Protein AF-E9SCM4-F1 (afdb_monomer_lite)

Organism: NCBI:txid246199

pLDDT: mean 85.18, std 16.12, range [33.97, 97.62]

Structure (mmCIF, N/CA/C/O backbone):
data_AF-E9SCM4-F1
#
_entry.id   AF-E9SCM4-F1
#
loop_
_atom_site.group_PDB
_atom_site.id
_atom_site.type_symbol
_atom_site.label_atom_id
_atom_site.label_alt_id
_atom_site.label_comp_id
_atom_site.label_asym_id
_atom_site.label_entity_id
_atom_site.label_seq_id
_atom_site.pdbx_PDB_ins_code
_atom_site.Cartn_x
_atom_site.Cartn_y
_atom_site.Cartn_z
_atom_site.occupancy
_atom_site.B_iso_or_equiv
_atom_site.auth_seq_id
_atom_site.auth_comp_id
_atom_site.auth_asym_id
_atom_site.auth_atom_id
_atom_site.pdbx_PDB_model_num
ATOM 1 N N . MET A 1 1 ? 20.503 29.551 -24.742 1.00 51.75 1 MET A N 1
ATOM 2 C CA . MET A 1 1 ? 21.262 28.285 -24.655 1.00 51.75 1 MET A CA 1
ATOM 3 C C . MET A 1 1 ? 20.256 27.184 -24.379 1.00 51.75 1 MET A C 1
ATOM 5 O O . MET A 1 1 ? 19.431 27.417 -23.504 1.00 51.75 1 MET A O 1
ATOM 9 N N . PRO A 1 2 ? 20.238 26.068 -25.125 1.00 58.72 2 PRO A N 1
ATOM 10 C CA . PRO A 1 2 ? 19.383 24.944 -24.764 1.00 58.72 2 PRO A CA 1
ATOM 11 C C . PRO A 1 2 ? 19.833 24.402 -23.403 1.00 58.72 2 PRO A C 1
ATOM 13 O O . PRO A 1 2 ? 21.031 24.303 -23.132 1.00 58.72 2 PRO A O 1
ATOM 16 N N . GLU A 1 3 ? 18.868 24.149 -22.528 1.00 62.78 3 GLU A N 1
ATOM 17 C CA . GLU A 1 3 ? 19.095 23.650 -21.176 1.00 62.78 3 GLU A CA 1
ATOM 18 C C . GLU A 1 3 ? 19.742 22.262 -21.263 1.00 62.78 3 GLU A C 1
ATOM 20 O O . GLU A 1 3 ? 19.260 21.389 -21.984 1.00 62.78 3 GLU A O 1
ATOM 25 N N . ALA A 1 4 ? 20.892 22.078 -20.611 1.00 70.44 4 ALA A N 1
ATOM 26 C CA . ALA A 1 4 ? 21.602 20.806 -20.652 1.00 70.44 4 ALA A CA 1
ATOM 27 C C . ALA A 1 4 ? 20.714 19.710 -20.048 1.00 70.44 4 ALA A C 1
ATOM 29 O O . ALA A 1 4 ? 20.231 19.863 -18.925 1.00 70.44 4 ALA A O 1
ATOM 30 N N . GLU A 1 5 ? 20.523 18.605 -20.777 1.00 74.75 5 GLU A N 1
ATOM 31 C CA . GLU A 1 5 ? 19.755 17.457 -20.292 1.00 74.75 5 GLU A CA 1
ATOM 32 C C . GLU A 1 5 ? 20.240 17.046 -18.899 1.00 74.75 5 GLU A C 1
ATOM 34 O O . GLU A 1 5 ? 21.422 16.752 -18.669 1.00 74.75 5 GLU A O 1
ATOM 39 N N . LYS A 1 6 ? 19.310 17.053 -17.942 1.00 78.31 6 LYS A N 1
ATOM 40 C CA . LYS A 1 6 ? 19.593 16.717 -16.553 1.00 78.31 6 LYS A CA 1
ATOM 41 C C . LYS A 1 6 ? 20.027 15.256 -16.487 1.00 78.31 6 LYS A C 1
ATOM 43 O O . LYS A 1 6 ? 19.208 14.351 -16.608 1.00 78.31 6 LYS A O 1
ATOM 48 N N . ARG A 1 7 ? 21.323 15.020 -16.270 1.00 73.81 7 ARG A N 1
ATOM 49 C CA . ARG A 1 7 ? 21.870 13.669 -16.103 1.00 73.81 7 ARG A CA 1
ATOM 50 C C . ARG A 1 7 ? 21.309 13.044 -14.832 1.00 73.81 7 ARG A C 1
ATOM 52 O O . ARG A 1 7 ? 21.763 13.337 -13.727 1.00 73.81 7 ARG A O 1
ATOM 59 N N . ILE A 1 8 ? 20.323 12.178 -14.999 1.00 72.06 8 ILE A N 1
ATOM 60 C CA . ILE A 1 8 ? 19.825 11.304 -13.944 1.00 72.06 8 ILE A CA 1
ATOM 61 C C . ILE A 1 8 ? 20.568 9.968 -14.035 1.00 72.06 8 ILE A C 1
ATOM 63 O O . ILE A 1 8 ? 20.852 9.476 -15.126 1.00 72.06 8 ILE A O 1
ATOM 67 N N . GLY A 1 9 ? 20.952 9.394 -12.891 1.00 71.44 9 GLY A N 1
ATOM 68 C CA . GLY A 1 9 ? 21.577 8.065 -12.858 1.00 71.44 9 GLY A CA 1
ATOM 69 C C . GLY A 1 9 ? 20.640 6.985 -13.416 1.00 71.44 9 GLY A C 1
ATOM 70 O O . GLY A 1 9 ? 19.465 7.252 -13.659 1.00 71.44 9 GLY A O 1
ATOM 71 N N . ARG A 1 10 ? 21.124 5.747 -13.589 1.00 78.31 10 ARG A N 1
ATOM 72 C CA . ARG A 1 10 ? 20.276 4.622 -14.024 1.00 78.31 10 ARG A CA 1
ATOM 73 C C . ARG A 1 10 ? 19.082 4.474 -13.071 1.00 78.31 10 ARG A C 1
ATOM 75 O O . ARG A 1 10 ? 19.272 4.173 -11.897 1.00 78.31 10 ARG A O 1
ATOM 82 N N . GLN A 1 11 ? 17.874 4.708 -13.582 1.00 77.38 11 GLN A N 1
ATOM 83 C CA . GLN A 1 11 ? 16.645 4.696 -12.777 1.00 77.38 11 GLN A CA 1
ATOM 84 C C . GLN A 1 11 ? 16.097 3.281 -12.552 1.00 77.38 11 GLN A C 1
ATOM 86 O O . GLN A 1 11 ? 15.396 3.039 -11.576 1.00 77.38 11 GLN A O 1
ATOM 91 N N . PHE A 1 12 ? 16.455 2.336 -13.423 1.00 76.25 12 PHE A N 1
ATOM 92 C CA . PHE A 1 12 ? 16.023 0.943 -13.344 1.00 76.25 12 PHE A CA 1
ATOM 93 C C . PHE A 1 12 ? 17.028 0.068 -12.588 1.00 76.25 12 PHE A C 1
ATOM 95 O O . PHE A 1 12 ? 18.234 0.341 -12.646 1.00 76.25 12 PHE A O 1
ATOM 102 N N . PRO A 1 13 ? 16.572 -1.024 -11.944 1.00 78.00 13 PRO A N 1
ATOM 103 C CA . PRO A 1 13 ? 17.461 -2.015 -11.356 1.00 78.00 13 PRO A CA 1
ATOM 104 C C . PRO A 1 13 ? 18.567 -2.443 -12.326 1.00 78.00 13 PRO A C 1
ATOM 106 O O . PRO A 1 13 ? 18.349 -2.652 -13.524 1.00 78.00 13 PRO A O 1
ATOM 109 N N . THR A 1 14 ? 19.790 -2.553 -11.809 1.00 82.94 14 THR A N 1
ATOM 110 C CA . THR A 1 14 ? 20.941 -2.964 -12.624 1.00 82.94 14 THR A CA 1
ATOM 111 C C . THR A 1 14 ? 20.836 -4.425 -13.051 1.00 82.94 14 THR A C 1
ATOM 113 O O . THR A 1 14 ? 21.282 -4.778 -14.139 1.00 82.94 14 THR A O 1
ATOM 116 N N . GLN A 1 15 ? 20.226 -5.246 -12.197 1.00 84.75 15 GLN A N 1
ATOM 117 C CA . GLN A 1 15 ? 19.934 -6.654 -12.426 1.00 84.75 15 GLN A CA 1
ATOM 118 C C . GLN A 1 15 ? 18.499 -6.926 -11.975 1.00 84.75 15 GLN A C 1
ATOM 120 O O . GLN A 1 15 ? 18.067 -6.408 -10.942 1.00 84.75 15 GLN A O 1
ATOM 125 N N . SER A 1 16 ? 17.786 -7.742 -12.740 1.00 87.38 16 SER A N 1
ATOM 126 C CA . SER A 1 16 ? 16.446 -8.218 -12.420 1.00 87.38 16 SER A CA 1
ATOM 127 C C . SER A 1 16 ? 16.316 -9.672 -12.863 1.00 87.38 16 SER A C 1
ATOM 129 O O . SER A 1 16 ? 16.874 -10.079 -13.881 1.00 87.38 16 SER A O 1
ATOM 131 N N . VAL A 1 17 ? 15.601 -10.463 -12.068 1.00 90.88 17 VAL A N 1
ATOM 132 C CA . VAL A 1 17 ? 15.202 -11.828 -12.415 1.00 90.88 17 VAL A CA 1
ATOM 133 C C . VAL A 1 17 ? 13.700 -11.885 -12.207 1.00 90.88 17 VAL A C 1
ATOM 135 O O . VAL A 1 17 ? 13.228 -11.932 -11.074 1.00 90.88 17 VAL A O 1
ATOM 138 N N . VAL A 1 18 ? 12.964 -11.801 -13.309 1.00 93.38 18 VAL A N 1
ATOM 139 C CA . VAL A 1 18 ? 11.503 -11.743 -13.325 1.00 93.38 18 VAL A CA 1
ATOM 140 C C . VAL A 1 18 ? 11.030 -12.829 -14.279 1.00 93.38 18 VAL A C 1
ATOM 142 O O . VAL A 1 18 ? 11.455 -12.869 -15.433 1.00 93.38 18 VAL A O 1
ATOM 145 N N . LEU A 1 19 ? 10.209 -13.754 -13.778 1.00 93.31 19 LEU A N 1
ATOM 146 C CA . LEU A 1 19 ? 9.530 -14.735 -14.627 1.00 93.31 19 LEU A CA 1
ATOM 147 C C . LEU A 1 19 ? 8.684 -14.023 -15.698 1.00 93.31 19 LEU A C 1
ATOM 149 O O . LEU A 1 19 ? 8.086 -12.997 -15.374 1.00 93.31 19 LEU A O 1
ATOM 153 N N . PRO A 1 20 ? 8.610 -14.542 -16.935 1.00 93.75 20 PRO A N 1
ATOM 154 C CA . PRO A 1 20 ? 7.759 -13.967 -17.973 1.00 93.75 20 PRO A CA 1
ATOM 155 C C . PRO A 1 20 ? 6.289 -13.932 -17.543 1.00 93.75 20 PRO A C 1
ATOM 157 O O . PRO A 1 20 ? 5.799 -14.886 -16.944 1.00 93.75 20 PRO A O 1
ATOM 160 N N . TYR A 1 21 ? 5.587 -12.856 -17.888 1.00 96.12 21 TYR A N 1
ATOM 161 C CA . TYR A 1 21 ? 4.148 -12.706 -17.679 1.00 96.12 21 TYR A CA 1
ATOM 162 C C . TYR A 1 21 ? 3.546 -11.829 -18.781 1.00 96.12 21 TYR A C 1
ATOM 164 O O . TYR A 1 21 ? 4.246 -11.034 -19.410 1.00 96.12 21 TYR A O 1
ATOM 172 N N . THR A 1 22 ? 2.245 -11.975 -19.015 1.00 93.44 22 THR A N 1
ATOM 173 C CA . THR A 1 22 ? 1.474 -11.176 -19.986 1.00 93.44 22 THR A CA 1
ATOM 174 C C . THR A 1 22 ? 0.385 -10.340 -19.320 1.00 93.44 22 THR A C 1
ATOM 176 O O . THR A 1 22 ? -0.099 -9.384 -19.922 1.00 93.44 22 THR A O 1
ATOM 179 N N . GLN A 1 23 ? 0.020 -10.670 -18.078 1.00 96.19 23 GLN A N 1
ATOM 180 C CA . GLN A 1 23 ? -1.045 -10.025 -17.318 1.00 96.19 23 GLN A CA 1
ATOM 181 C C . GLN A 1 23 ? -0.503 -9.485 -15.993 1.00 96.19 23 GLN A C 1
ATOM 183 O O . GLN A 1 23 ? 0.410 -10.051 -15.391 1.00 96.19 23 GLN A O 1
ATOM 188 N N . THR A 1 24 ? -1.055 -8.364 -15.532 1.00 97.62 24 THR A N 1
ATOM 189 C CA . THR A 1 24 ? -0.657 -7.746 -14.265 1.00 97.62 24 THR A CA 1
ATOM 190 C C . THR A 1 24 ? -1.753 -6.851 -13.712 1.00 97.62 24 THR A C 1
ATOM 192 O O . THR A 1 24 ? -2.424 -6.126 -14.446 1.00 97.62 24 THR A O 1
ATOM 195 N N . LYS A 1 25 ? -1.885 -6.856 -12.387 1.00 97.44 25 LYS A N 1
ATOM 196 C CA . LYS A 1 25 ? -2.743 -5.935 -11.628 1.00 97.44 25 LYS A CA 1
ATOM 197 C C . LYS A 1 25 ? -2.014 -4.628 -11.273 1.00 97.44 25 LYS A C 1
ATOM 199 O O . LYS A 1 25 ? -2.588 -3.730 -10.662 1.00 97.44 25 LYS A O 1
ATOM 204 N N . GLY A 1 26 ? -0.742 -4.494 -11.667 1.00 96.62 26 GLY A N 1
ATOM 205 C CA . GLY A 1 26 ? 0.099 -3.341 -11.340 1.00 96.62 26 GLY A CA 1
ATOM 206 C C . GLY A 1 26 ? -0.422 -2.022 -11.911 1.00 96.62 26 GLY A C 1
ATOM 207 O O . GLY A 1 26 ? -0.351 -1.000 -11.234 1.00 96.62 26 GLY A O 1
ATOM 208 N N . GLY A 1 27 ? -1.000 -2.044 -13.118 1.00 96.56 27 GLY A N 1
ATOM 209 C CA . GLY A 1 27 ? -1.586 -0.855 -13.747 1.00 96.56 27 GLY A CA 1
ATOM 210 C C . GLY A 1 27 ? -2.711 -0.237 -12.916 1.00 96.56 27 GLY A C 1
ATOM 211 O O . GLY A 1 27 ? -2.722 0.970 -12.685 1.00 96.56 27 GLY A O 1
ATOM 212 N N . GLU A 1 28 ? -3.612 -1.066 -12.396 1.00 96.69 28 GLU A N 1
ATOM 213 C CA . GLU A 1 28 ? -4.690 -0.619 -11.514 1.00 96.69 28 GLU A CA 1
ATOM 214 C C . GLU A 1 28 ? -4.152 -0.084 -10.181 1.00 96.69 28 GLU A C 1
ATOM 216 O O . GLU A 1 28 ? -4.557 0.989 -9.737 1.00 96.69 28 GLU A O 1
ATOM 221 N N . ALA A 1 29 ? -3.193 -0.781 -9.564 1.00 96.06 29 ALA A N 1
ATOM 222 C CA . ALA A 1 29 ? -2.567 -0.316 -8.326 1.00 96.06 29 ALA A CA 1
ATOM 223 C C . ALA A 1 29 ? -1.899 1.059 -8.480 1.00 96.06 29 ALA A C 1
ATOM 225 O O . ALA A 1 29 ? -1.969 1.884 -7.568 1.00 96.06 29 ALA A O 1
ATOM 226 N N . ILE A 1 30 ? -1.283 1.324 -9.638 1.00 95.81 30 ILE A N 1
ATOM 227 C CA . ILE A 1 30 ? -0.722 2.637 -9.971 1.00 95.81 30 ILE A CA 1
ATOM 228 C C . ILE A 1 30 ? -1.831 3.678 -10.070 1.00 95.81 30 ILE A C 1
ATOM 230 O O . ILE A 1 30 ? -1.717 4.720 -9.434 1.00 95.81 30 ILE A O 1
ATOM 234 N N . LEU A 1 31 ? -2.903 3.396 -10.818 1.00 95.12 31 LEU A N 1
ATOM 235 C CA . LEU A 1 31 ? -4.023 4.325 -10.979 1.00 95.12 31 LEU A CA 1
ATOM 236 C C . LEU A 1 31 ? -4.646 4.701 -9.633 1.00 95.12 31 LEU A C 1
ATOM 238 O O . LEU A 1 31 ? -4.869 5.883 -9.392 1.00 95.12 31 LEU A O 1
ATOM 242 N N . LEU A 1 32 ? -4.870 3.724 -8.751 1.00 93.81 32 LEU A N 1
ATOM 243 C CA . LEU A 1 32 ? -5.398 3.958 -7.405 1.00 93.81 32 LEU A CA 1
ATOM 244 C C . LEU A 1 32 ? -4.446 4.817 -6.567 1.00 93.81 32 LEU A C 1
ATOM 246 O O . LEU A 1 32 ? -4.866 5.804 -5.972 1.00 93.81 32 LEU A O 1
ATOM 250 N N . TYR A 1 33 ? -3.154 4.488 -6.542 1.00 92.88 33 TYR A N 1
ATOM 251 C CA . TYR A 1 33 ? -2.173 5.263 -5.781 1.00 92.88 33 TYR A CA 1
ATOM 252 C C . TYR A 1 33 ? -2.043 6.708 -6.298 1.00 92.88 33 TYR A C 1
ATOM 254 O O . TYR A 1 33 ? -1.932 7.656 -5.513 1.00 92.88 33 TYR A O 1
ATOM 262 N N . ASP A 1 34 ? -2.107 6.882 -7.617 1.00 92.38 34 ASP A N 1
ATOM 263 C CA . ASP A 1 34 ? -1.991 8.162 -8.311 1.00 92.38 34 ASP A CA 1
ATOM 264 C C . ASP A 1 34 ? -3.256 9.043 -8.214 1.00 92.38 34 ASP A C 1
ATOM 266 O O . ASP A 1 34 ? -3.208 10.189 -8.679 1.00 92.38 34 ASP A O 1
ATOM 270 N N . GLN A 1 35 ? -4.363 8.551 -7.631 1.00 91.19 35 GLN A N 1
ATOM 271 C CA . GLN A 1 35 ? -5.519 9.381 -7.237 1.00 91.19 35 GLN A CA 1
ATOM 272 C C . GLN A 1 35 ? -5.177 10.319 -6.077 1.00 91.19 35 GLN A C 1
ATOM 274 O O . GLN A 1 35 ? -5.781 11.380 -5.936 1.00 91.19 35 GLN A O 1
ATOM 279 N N . SER A 1 36 ? -4.190 9.945 -5.262 1.00 90.31 36 SER A N 1
ATOM 280 C CA . SER A 1 36 ? -3.645 10.828 -4.239 1.00 90.31 36 SER A CA 1
ATOM 281 C C . SER A 1 36 ? -2.833 11.971 -4.862 1.00 90.31 36 SER A C 1
ATOM 283 O O . SER A 1 36 ? -2.553 12.010 -6.059 1.00 90.31 36 SER A O 1
ATOM 285 N N . SER A 1 37 ? -2.353 12.896 -4.034 1.00 87.38 37 SER A N 1
ATOM 286 C CA . SER A 1 37 ? -1.439 13.962 -4.472 1.00 87.38 37 SER A CA 1
ATOM 287 C C . SER A 1 37 ? -0.054 13.460 -4.928 1.00 87.38 37 SER A C 1
ATOM 289 O O . SER A 1 37 ? 0.800 14.256 -5.328 1.00 87.38 37 SER A O 1
ATOM 291 N N . ARG A 1 38 ? 0.206 12.149 -4.844 1.00 88.50 38 ARG A N 1
ATOM 292 C CA . ARG A 1 38 ? 1.488 11.511 -5.170 1.00 88.50 38 ARG A CA 1
ATOM 293 C C . ARG A 1 38 ? 1.445 10.908 -6.570 1.00 88.50 38 ARG A C 1
ATOM 295 O O . ARG A 1 38 ? 0.387 10.555 -7.075 1.00 88.50 38 ARG A O 1
ATOM 302 N N . LYS A 1 39 ? 2.624 10.770 -7.178 1.00 90.31 39 LYS A N 1
ATOM 303 C CA . LYS A 1 39 ? 2.803 10.103 -8.469 1.00 90.31 39 LYS A CA 1
ATOM 304 C C . LYS A 1 39 ? 3.902 9.063 -8.389 1.00 90.31 39 LYS A C 1
ATOM 306 O O . LYS A 1 39 ? 4.975 9.327 -7.839 1.00 90.31 39 LYS A O 1
ATOM 311 N N . THR A 1 40 ? 3.622 7.892 -8.941 1.00 89.88 40 THR A N 1
ATOM 312 C CA . THR A 1 40 ? 4.618 6.834 -9.106 1.00 89.88 40 THR A CA 1
ATOM 313 C C . THR A 1 40 ? 5.673 7.222 -10.145 1.00 89.88 40 THR A C 1
ATOM 315 O O . THR A 1 40 ? 5.375 7.759 -11.209 1.00 89.88 40 THR A O 1
ATOM 318 N N . MET A 1 41 ? 6.937 6.937 -9.842 1.00 91.38 41 MET A N 1
ATOM 319 C CA . MET A 1 41 ? 8.046 7.060 -10.792 1.00 91.38 41 MET A CA 1
ATOM 320 C C . MET A 1 41 ? 8.017 5.887 -11.779 1.00 91.38 41 MET A C 1
ATOM 322 O O . MET A 1 41 ? 7.639 4.785 -11.396 1.00 91.38 41 MET A O 1
ATOM 326 N N . GLU A 1 42 ? 8.512 6.066 -13.005 1.00 90.88 42 GLU A N 1
ATOM 327 C CA . GLU A 1 42 ? 8.511 5.016 -14.047 1.00 90.88 42 GLU A CA 1
ATOM 328 C C . GLU A 1 42 ? 9.101 3.677 -13.575 1.00 90.88 42 GLU A C 1
ATOM 330 O O . GLU A 1 42 ? 8.546 2.603 -13.817 1.00 90.88 42 GLU A O 1
ATOM 335 N N . TRP A 1 43 ? 10.208 3.723 -12.829 1.00 89.94 43 TRP A N 1
ATOM 336 C CA . TRP A 1 43 ? 10.811 2.510 -12.283 1.00 89.94 43 TRP A CA 1
ATOM 337 C C . TRP A 1 43 ? 9.932 1.874 -11.191 1.00 89.94 43 TRP A C 1
ATOM 339 O O . TRP A 1 43 ? 9.905 0.655 -11.084 1.00 89.94 43 TRP A O 1
ATOM 349 N N . GLN A 1 44 ? 9.181 2.656 -10.402 1.00 93.50 44 GLN A N 1
ATOM 350 C CA . GLN A 1 44 ? 8.217 2.121 -9.428 1.00 93.50 44 GLN A CA 1
ATOM 351 C C . GLN A 1 44 ? 7.042 1.457 -10.139 1.00 93.50 44 GLN A C 1
ATOM 353 O O . GLN A 1 44 ? 6.587 0.411 -9.687 1.00 93.50 44 GLN A O 1
ATOM 358 N N . GLN A 1 45 ? 6.587 2.038 -11.252 1.00 94.94 45 GLN A N 1
ATOM 359 C CA . GLN A 1 45 ? 5.530 1.462 -12.077 1.00 94.94 45 GLN A CA 1
ATOM 360 C C . GLN A 1 45 ? 5.964 0.108 -12.638 1.00 94.94 45 GLN A C 1
ATOM 362 O O . GLN A 1 45 ? 5.261 -0.878 -12.453 1.00 94.94 45 GLN A O 1
ATOM 367 N N . SER A 1 46 ? 7.169 0.031 -13.210 1.00 93.50 46 SER A N 1
ATOM 368 C CA . SER A 1 46 ? 7.724 -1.235 -13.716 1.00 93.50 46 SER A CA 1
ATOM 369 C C . SER A 1 46 ? 7.815 -2.298 -12.615 1.00 93.50 46 SER A C 1
ATOM 371 O O . SER A 1 46 ? 7.396 -3.434 -12.802 1.00 93.50 46 SER A O 1
ATOM 373 N N . MET A 1 47 ? 8.271 -1.912 -11.418 1.00 94.00 47 MET A N 1
ATOM 374 C CA . MET A 1 47 ? 8.327 -2.824 -10.272 1.00 94.00 47 MET A CA 1
ATOM 375 C C . MET A 1 47 ? 6.938 -3.276 -9.801 1.00 94.00 47 MET A C 1
ATOM 377 O O . MET A 1 47 ? 6.788 -4.418 -9.380 1.00 94.00 47 MET A O 1
ATOM 381 N N . LEU A 1 48 ? 5.927 -2.402 -9.835 1.00 95.94 48 LEU A N 1
ATOM 382 C CA . LEU A 1 48 ? 4.549 -2.765 -9.491 1.00 95.94 48 LEU A CA 1
ATOM 383 C C . LEU A 1 48 ? 3.953 -3.736 -10.511 1.00 95.94 48 LEU A C 1
ATOM 385 O O . LEU A 1 48 ? 3.271 -4.671 -10.105 1.00 95.94 48 LEU A O 1
ATOM 389 N N . TYR A 1 49 ? 4.249 -3.555 -11.800 1.00 96.75 49 TYR A N 1
ATOM 390 C CA . TYR A 1 49 ? 3.867 -4.504 -12.846 1.00 96.75 49 TYR A CA 1
ATOM 391 C C . TYR A 1 49 ? 4.447 -5.894 -12.569 1.00 96.75 49 TYR A C 1
ATOM 393 O O . TYR A 1 49 ? 3.691 -6.865 -12.557 1.00 96.75 49 TYR A O 1
ATOM 401 N N . ASP A 1 50 ? 5.742 -5.967 -12.249 1.00 95.56 50 ASP A N 1
ATOM 402 C CA . ASP A 1 50 ? 6.418 -7.227 -11.934 1.00 95.56 50 ASP A CA 1
ATOM 403 C C . ASP A 1 50 ? 5.866 -7.877 -10.654 1.00 95.56 50 ASP A C 1
ATOM 405 O O . ASP A 1 50 ? 5.572 -9.065 -10.636 1.00 95.56 50 ASP A O 1
ATOM 409 N N . ILE A 1 51 ? 5.691 -7.107 -9.574 1.00 96.00 51 ILE A N 1
ATOM 410 C CA . ILE A 1 51 ? 5.206 -7.619 -8.278 1.00 96.00 51 ILE A CA 1
ATOM 411 C C . ILE A 1 51 ? 3.767 -8.133 -8.367 1.00 96.00 51 ILE A C 1
ATOM 413 O O . ILE A 1 51 ? 3.385 -9.029 -7.617 1.00 96.00 51 ILE A O 1
ATOM 417 N N . MET A 1 52 ? 2.958 -7.530 -9.236 1.00 97.19 52 MET A N 1
ATOM 418 C CA . MET A 1 52 ? 1.526 -7.799 -9.345 1.00 97.19 52 MET A CA 1
ATOM 419 C C . MET A 1 52 ? 1.169 -8.582 -10.610 1.00 97.19 52 MET A C 1
ATOM 421 O O . MET A 1 52 ? 0.009 -8.579 -11.024 1.00 97.19 52 MET A O 1
ATOM 425 N N . ALA A 1 53 ? 2.156 -9.242 -11.216 1.00 97.62 53 ALA A N 1
ATOM 426 C CA . ALA A 1 53 ? 1.962 -10.134 -12.344 1.00 97.62 53 ALA A CA 1
ATOM 427 C C . ALA A 1 53 ? 1.115 -11.352 -11.956 1.00 97.62 53 ALA A C 1
ATOM 429 O O . ALA A 1 53 ? 1.331 -11.972 -10.906 1.00 97.62 53 ALA A O 1
ATOM 430 N N . THR A 1 54 ? 0.179 -11.713 -12.830 1.00 97.38 54 THR A N 1
ATOM 431 C CA . THR A 1 54 ? -0.664 -12.903 -12.681 1.00 97.38 54 THR A CA 1
ATOM 432 C C . THR A 1 54 ? -0.593 -13.795 -13.913 1.00 97.38 54 THR A C 1
ATOM 434 O O . THR A 1 54 ? -0.306 -13.318 -15.012 1.00 97.38 54 THR A O 1
ATOM 437 N N . ASP A 1 55 ? -0.824 -15.088 -13.719 1.00 95.75 55 ASP A N 1
ATOM 438 C CA . ASP A 1 55 ? -0.974 -16.051 -14.807 1.00 95.75 55 ASP A CA 1
ATOM 439 C C . ASP A 1 55 ? -2.417 -16.085 -15.341 1.00 95.75 55 ASP A C 1
ATOM 441 O O . ASP A 1 55 ? -3.271 -15.288 -14.937 1.00 95.75 55 ASP A O 1
ATOM 445 N N . ASP A 1 56 ? -2.676 -16.998 -16.277 1.00 94.88 56 ASP A N 1
ATOM 446 C CA . ASP A 1 56 ? -3.979 -17.153 -16.930 1.00 94.88 56 ASP A CA 1
ATOM 447 C C . ASP A 1 56 ? -5.072 -17.676 -15.982 1.00 94.88 56 ASP A C 1
ATOM 449 O O . ASP A 1 56 ? -6.255 -17.447 -16.234 1.00 94.88 56 ASP A O 1
ATOM 453 N N . ASP A 1 57 ? -4.684 -18.294 -14.861 1.00 93.81 57 ASP A N 1
ATOM 454 C CA . ASP A 1 57 ? -5.583 -18.731 -13.788 1.00 93.81 57 ASP A CA 1
ATOM 455 C C . ASP A 1 57 ? -5.821 -17.617 -12.743 1.00 93.81 57 ASP A C 1
ATOM 457 O O . ASP A 1 57 ? -6.558 -17.799 -11.770 1.00 93.81 57 ASP A O 1
ATOM 461 N N . GLY A 1 58 ? -5.207 -16.442 -12.928 1.00 92.25 58 GLY A N 1
ATOM 462 C CA . GLY A 1 58 ? -5.303 -15.302 -12.017 1.00 92.25 58 GLY A CA 1
ATOM 463 C C . GLY A 1 58 ? -4.463 -15.443 -10.744 1.00 92.25 58 GLY A C 1
ATOM 464 O O . GLY A 1 58 ? -4.630 -14.645 -9.812 1.00 92.25 58 GLY A O 1
ATOM 465 N N . LEU A 1 59 ? -3.562 -16.427 -10.684 1.00 94.50 59 LEU A N 1
ATOM 466 C CA . LEU A 1 59 ? -2.637 -16.635 -9.574 1.00 94.50 59 LEU A CA 1
ATOM 467 C C . LEU A 1 59 ? -1.407 -15.741 -9.726 1.00 94.50 59 LEU A C 1
ATOM 469 O O . LEU A 1 59 ? -1.032 -15.339 -10.823 1.00 94.50 59 LEU A O 1
ATOM 473 N N . TRP A 1 60 ? -0.756 -15.413 -8.609 1.00 95.81 60 TRP A N 1
ATOM 474 C CA . TRP A 1 60 ? 0.456 -14.596 -8.630 1.00 95.81 60 TRP A CA 1
ATOM 475 C C . TRP A 1 60 ? 1.619 -15.356 -9.268 1.00 95.81 60 TRP A C 1
ATOM 477 O O . TRP A 1 60 ? 2.039 -16.393 -8.750 1.00 95.81 60 TRP A O 1
ATOM 487 N N . VAL A 1 61 ? 2.212 -14.781 -10.316 1.00 96.94 61 VAL A N 1
ATOM 488 C CA . VAL A 1 61 ? 3.411 -15.344 -10.961 1.00 96.94 61 VAL A CA 1
ATOM 489 C C . VAL A 1 61 ? 4.577 -15.373 -9.971 1.00 96.94 61 VAL A C 1
ATOM 491 O O . VAL A 1 61 ? 5.312 -16.359 -9.872 1.00 96.94 61 VAL A O 1
ATOM 494 N N . HIS A 1 62 ? 4.733 -14.307 -9.181 1.00 96.19 62 HIS A N 1
ATOM 495 C CA . HIS A 1 62 ? 5.788 -14.186 -8.177 1.00 96.19 62 HIS A CA 1
ATOM 496 C C . HIS A 1 62 ? 5.201 -14.217 -6.767 1.00 96.19 62 HIS A C 1
ATOM 498 O O . HIS A 1 62 ? 4.964 -13.188 -6.141 1.00 96.19 62 HIS A O 1
ATOM 504 N N . ILE A 1 63 ? 5.055 -15.420 -6.209 1.00 93.50 63 ILE A N 1
ATOM 505 C CA . ILE A 1 63 ? 4.622 -15.618 -4.810 1.00 93.50 63 ILE A CA 1
ATOM 506 C C . ILE A 1 63 ? 5.567 -14.925 -3.810 1.00 93.50 63 ILE A C 1
ATOM 508 O O . ILE A 1 63 ? 5.165 -14.516 -2.720 1.00 93.50 63 ILE A O 1
ATOM 512 N N . LYS A 1 64 ? 6.853 -14.807 -4.164 1.00 93.38 64 LYS A N 1
ATOM 513 C CA . LYS A 1 64 ? 7.874 -14.105 -3.382 1.00 93.38 64 LYS A CA 1
ATOM 514 C C . LYS A 1 64 ? 8.606 -13.128 -4.283 1.00 93.38 64 LYS A C 1
ATOM 516 O O . LYS A 1 64 ? 9.149 -13.527 -5.309 1.00 93.38 64 LYS A O 1
ATOM 521 N N . PHE A 1 65 ? 8.683 -11.878 -3.846 1.00 93.19 65 PHE A N 1
ATOM 522 C CA . PHE A 1 65 ? 9.359 -10.821 -4.579 1.00 93.19 65 PHE A CA 1
ATOM 523 C C . PHE A 1 65 ? 10.276 -10.022 -3.647 1.00 93.19 65 PHE A C 1
ATOM 525 O O . PHE A 1 65 ? 9.919 -9.728 -2.505 1.00 93.19 65 PHE A O 1
ATOM 532 N N . GLY A 1 66 ? 11.469 -9.666 -4.124 1.00 91.88 66 GLY A N 1
ATOM 533 C CA . GLY A 1 66 ? 12.451 -8.900 -3.361 1.00 91.88 66 GLY A CA 1
ATOM 534 C C . GLY A 1 66 ? 13.218 -7.923 -4.241 1.00 91.88 66 GLY A C 1
ATOM 535 O O . GLY A 1 66 ? 13.505 -8.206 -5.399 1.00 91.88 66 GLY A O 1
ATOM 536 N N . TYR A 1 67 ? 13.569 -6.767 -3.681 1.00 89.94 67 TYR A N 1
ATOM 537 C CA . TYR A 1 67 ? 14.349 -5.744 -4.373 1.00 89.94 67 TYR A CA 1
ATOM 538 C C . TYR A 1 67 ? 15.390 -5.109 -3.447 1.00 89.94 67 TYR A C 1
ATOM 540 O O . TYR A 1 67 ? 15.144 -4.875 -2.262 1.00 89.94 67 TYR A O 1
ATOM 548 N N . SER A 1 68 ? 16.557 -4.787 -4.010 1.00 89.00 68 SER A N 1
ATOM 549 C CA . SER A 1 68 ? 17.635 -4.070 -3.325 1.00 89.00 68 SER A CA 1
ATOM 550 C C . SER A 1 68 ? 17.827 -2.708 -3.979 1.00 89.00 68 SER A C 1
ATOM 552 O O . SER A 1 68 ? 18.377 -2.594 -5.070 1.00 89.00 68 SER A O 1
ATOM 554 N N . ILE A 1 69 ? 17.311 -1.668 -3.324 1.00 85.88 69 ILE A N 1
ATOM 555 C CA . ILE A 1 69 ? 17.309 -0.298 -3.848 1.00 85.88 69 ILE A CA 1
ATOM 556 C C . ILE A 1 69 ? 17.961 0.633 -2.815 1.00 85.88 69 ILE A C 1
ATOM 558 O O . ILE A 1 69 ? 17.625 0.529 -1.619 1.00 85.88 69 ILE A O 1
ATOM 562 N N . PRO A 1 70 ? 18.838 1.570 -3.242 1.00 84.19 70 PRO A N 1
ATOM 563 C CA . PRO A 1 70 ? 19.489 2.539 -2.365 1.00 84.19 70 PRO A CA 1
ATOM 564 C C . PRO A 1 70 ? 18.538 3.314 -1.441 1.00 84.19 70 PRO A C 1
ATOM 566 O O . PRO A 1 70 ? 17.309 3.359 -1.595 1.00 84.19 70 PRO A O 1
ATOM 569 N N . ARG A 1 71 ? 19.109 3.916 -0.396 1.00 81.94 71 ARG A N 1
ATOM 570 C CA . ARG A 1 71 ? 18.341 4.682 0.592 1.00 81.94 71 ARG A CA 1
ATOM 571 C C . ARG A 1 71 ? 17.704 5.918 -0.061 1.00 81.94 71 ARG A C 1
ATOM 573 O O . ARG A 1 71 ? 18.279 6.499 -0.968 1.00 81.94 71 ARG A O 1
ATOM 580 N N . ARG A 1 72 ? 16.533 6.329 0.447 1.00 80.00 72 ARG A N 1
ATOM 581 C CA . ARG A 1 72 ? 15.781 7.529 0.014 1.00 80.00 72 ARG A CA 1
ATOM 582 C C . ARG A 1 72 ? 15.319 7.536 -1.451 1.00 80.00 72 ARG A C 1
ATOM 584 O O . ARG A 1 72 ? 14.851 8.558 -1.921 1.00 80.00 72 ARG A O 1
ATOM 591 N N . ASN A 1 73 ? 15.342 6.391 -2.125 1.00 83.19 73 ASN A N 1
ATOM 592 C CA . ASN A 1 73 ? 14.876 6.261 -3.502 1.00 83.19 73 ASN A CA 1
ATOM 593 C C . ASN A 1 73 ? 13.400 5.833 -3.590 1.00 83.19 73 ASN A C 1
ATOM 595 O O . ASN A 1 73 ? 13.071 5.000 -4.408 1.00 83.19 73 ASN A O 1
ATOM 599 N N . GLY A 1 74 ? 12.527 6.235 -2.661 1.00 85.06 74 GLY A N 1
ATOM 600 C CA . GLY A 1 74 ? 11.083 5.943 -2.761 1.00 85.06 74 GLY A CA 1
ATOM 601 C C . GLY A 1 74 ? 10.643 4.464 -2.752 1.00 85.06 74 GLY A C 1
ATOM 602 O O . GLY A 1 74 ? 9.480 4.189 -3.012 1.00 85.06 74 GLY A O 1
ATOM 603 N N . LYS A 1 75 ? 11.512 3.490 -2.439 1.00 89.00 75 LYS A N 1
ATOM 604 C CA . LYS A 1 75 ? 11.162 2.049 -2.508 1.00 89.00 75 LYS A CA 1
ATOM 605 C C . LYS A 1 75 ? 9.962 1.629 -1.653 1.00 89.00 75 LYS A C 1
ATOM 607 O O . LYS A 1 75 ? 9.262 0.688 -1.996 1.00 89.00 75 LYS A O 1
ATOM 612 N N . 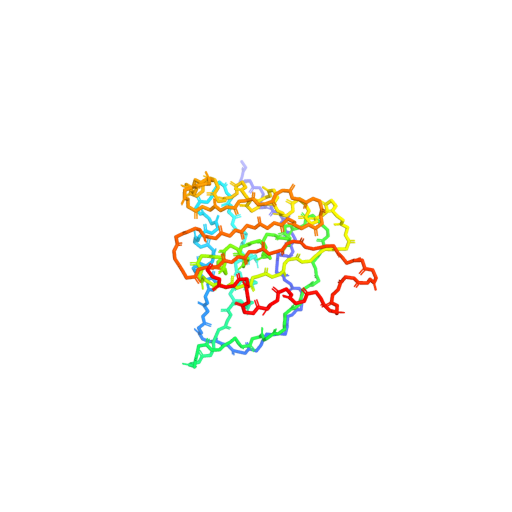SER A 1 76 ? 9.708 2.339 -0.556 1.00 90.19 76 SER A N 1
ATOM 613 C CA . SER A 1 76 ? 8.570 2.056 0.320 1.00 90.19 76 SER A CA 1
ATOM 614 C C . SER A 1 76 ? 7.220 2.354 -0.337 1.00 90.19 76 SER A C 1
ATOM 616 O O . SER A 1 76 ? 6.232 1.764 0.079 1.00 90.19 76 SER A O 1
ATOM 618 N N . GLU A 1 77 ? 7.168 3.223 -1.354 1.00 92.38 77 GLU A N 1
ATOM 619 C CA . GLU A 1 77 ? 5.913 3.541 -2.051 1.00 92.38 77 GLU A CA 1
ATOM 620 C C . GLU A 1 77 ? 5.345 2.329 -2.794 1.00 92.38 77 GLU A C 1
ATOM 622 O O . GLU A 1 77 ? 4.135 2.176 -2.864 1.00 92.38 77 GLU A O 1
ATOM 627 N N . ILE A 1 78 ? 6.200 1.411 -3.256 1.00 94.12 78 ILE A N 1
ATOM 628 C CA . ILE A 1 78 ? 5.770 0.174 -3.922 1.00 94.12 78 ILE A CA 1
ATOM 629 C C . ILE A 1 78 ? 4.956 -0.700 -2.960 1.00 94.12 78 ILE A C 1
ATOM 631 O O . ILE A 1 78 ? 3.869 -1.164 -3.295 1.00 94.12 78 ILE A O 1
ATOM 635 N N . ALA A 1 79 ? 5.460 -0.901 -1.738 1.00 94.31 79 ALA A N 1
ATOM 636 C CA . ALA A 1 79 ? 4.761 -1.691 -0.725 1.00 94.31 79 ALA A CA 1
ATOM 637 C C . ALA A 1 79 ? 3.458 -1.013 -0.270 1.00 94.31 79 ALA A C 1
ATOM 639 O O . ALA A 1 79 ? 2.472 -1.692 -0.005 1.00 94.31 79 ALA A O 1
ATOM 640 N N . VAL A 1 80 ? 3.450 0.321 -0.207 1.00 95.44 80 VAL A N 1
ATOM 641 C CA . VAL A 1 80 ? 2.264 1.122 0.126 1.00 95.44 80 VAL A CA 1
ATOM 642 C C . VAL A 1 80 ? 1.194 1.000 -0.961 1.00 95.44 80 VAL A C 1
ATOM 644 O O . VAL A 1 80 ? 0.054 0.690 -0.634 1.00 95.44 80 VAL A O 1
ATOM 647 N N . ALA A 1 81 ? 1.555 1.170 -2.236 1.00 96.44 81 ALA A N 1
ATOM 648 C CA . ALA A 1 81 ? 0.633 1.025 -3.361 1.00 96.44 81 ALA A CA 1
ATOM 649 C C . ALA A 1 81 ? 0.035 -0.389 -3.422 1.00 96.44 81 ALA A C 1
ATOM 651 O O . ALA A 1 81 ? -1.181 -0.540 -3.530 1.00 96.44 81 ALA A O 1
ATOM 652 N N . ARG A 1 82 ? 0.861 -1.431 -3.242 1.00 96.44 82 ARG A N 1
ATOM 653 C CA . ARG A 1 82 ? 0.373 -2.817 -3.187 1.00 96.44 82 ARG A CA 1
ATOM 654 C C . ARG A 1 82 ? -0.575 -3.063 -2.011 1.00 96.44 82 ARG A C 1
ATOM 656 O O . ARG A 1 82 ? -1.549 -3.797 -2.173 1.00 96.44 82 ARG A O 1
ATOM 663 N N . ALA A 1 83 ? -0.288 -2.488 -0.843 1.00 96.88 83 ALA A N 1
ATOM 664 C CA . ALA A 1 83 ? -1.129 -2.634 0.341 1.00 96.88 83 ALA A CA 1
ATOM 665 C C . ALA A 1 83 ? -2.489 -1.943 0.169 1.00 96.88 83 ALA A C 1
ATOM 667 O O . ALA A 1 83 ? -3.501 -2.526 0.539 1.00 96.88 83 ALA A O 1
ATOM 668 N N . ILE A 1 84 ? -2.520 -0.748 -0.433 1.00 96.25 84 ILE A N 1
ATOM 669 C CA . ILE A 1 84 ? -3.768 -0.039 -0.758 1.00 96.25 84 ILE A CA 1
ATOM 670 C C . ILE A 1 84 ? -4.590 -0.838 -1.766 1.00 96.25 84 ILE A C 1
ATOM 672 O O . ILE A 1 84 ? -5.776 -1.045 -1.538 1.00 96.25 84 ILE A O 1
ATOM 676 N N . TRP A 1 85 ? -3.965 -1.340 -2.838 1.00 97.06 85 TRP A N 1
ATOM 677 C CA . TRP A 1 85 ? -4.672 -2.186 -3.802 1.00 97.06 85 TRP A CA 1
ATOM 678 C C . TRP A 1 85 ? -5.296 -3.405 -3.111 1.00 97.06 85 TRP A C 1
ATOM 680 O O . TRP A 1 85 ? -6.472 -3.673 -3.322 1.00 97.06 85 TRP A O 1
ATOM 690 N N . GLY A 1 86 ? -4.550 -4.078 -2.225 1.00 96.38 86 GLY A N 1
ATOM 691 C CA . GLY A 1 86 ? -5.061 -5.224 -1.466 1.00 96.38 86 GLY A CA 1
ATOM 692 C C . GLY A 1 86 ? -6.226 -4.865 -0.542 1.00 96.38 86 GLY A C 1
ATOM 693 O O . GLY A 1 86 ? -7.238 -5.554 -0.549 1.00 96.38 86 GLY A O 1
ATOM 694 N N . LEU A 1 87 ? -6.125 -3.752 0.193 1.00 96.38 87 LEU A N 1
ATOM 695 C CA . LEU A 1 87 ? -7.201 -3.252 1.055 1.00 96.38 87 LEU A CA 1
ATOM 696 C C . LEU A 1 87 ? -8.513 -3.045 0.285 1.00 96.38 87 LEU A C 1
ATOM 698 O O . LEU A 1 87 ? -9.570 -3.410 0.786 1.00 96.38 87 LEU A O 1
ATOM 702 N N . LEU A 1 88 ? -8.434 -2.483 -0.923 1.00 94.69 88 LEU A N 1
ATOM 703 C CA . LEU A 1 88 ? -9.598 -2.193 -1.766 1.00 94.69 88 LEU A CA 1
ATOM 704 C C . LEU A 1 88 ? -10.137 -3.419 -2.521 1.00 94.69 88 LEU A C 1
ATOM 706 O O . LEU A 1 88 ? -11.232 -3.354 -3.068 1.00 94.69 88 LEU A O 1
ATOM 710 N N . HIS A 1 89 ? -9.385 -4.522 -2.535 1.00 94.81 89 HIS A N 1
ATOM 711 C CA . HIS A 1 89 ? -9.740 -5.793 -3.178 1.00 94.81 89 HIS A CA 1
ATOM 712 C C . HIS A 1 89 ? -9.978 -6.913 -2.158 1.00 94.81 89 HIS A C 1
ATOM 714 O O . HIS A 1 89 ? -9.736 -8.084 -2.445 1.00 94.81 89 HIS A O 1
ATOM 720 N N . ASP A 1 90 ? -10.423 -6.547 -0.955 1.00 94.56 90 ASP A N 1
ATOM 721 C CA . ASP A 1 90 ? -10.790 -7.475 0.116 1.00 94.56 90 ASP A CA 1
ATOM 722 C C . ASP A 1 90 ? -9.659 -8.415 0.577 1.00 94.56 90 ASP A C 1
ATOM 724 O O . ASP A 1 90 ? -9.893 -9.483 1.145 1.00 94.56 90 ASP A O 1
ATOM 728 N N . GLU A 1 91 ? -8.399 -8.017 0.382 1.00 94.69 91 GLU A N 1
ATOM 729 C CA . GLU A 1 91 ? -7.256 -8.792 0.848 1.00 94.69 91 GLU A CA 1
ATOM 730 C C . GLU A 1 91 ? -6.884 -8.472 2.301 1.00 94.69 91 GLU A C 1
ATOM 732 O O . GLU A 1 91 ? -6.907 -7.329 2.768 1.00 94.69 91 GLU A O 1
ATOM 737 N N . ALA A 1 92 ? -6.430 -9.511 3.000 1.00 95.00 92 ALA A N 1
ATOM 738 C CA . ALA A 1 92 ? -5.763 -9.405 4.288 1.00 95.00 92 ALA A CA 1
ATOM 739 C C . ALA A 1 92 ? -4.262 -9.136 4.093 1.00 95.00 92 ALA A C 1
ATOM 741 O O . ALA A 1 92 ? -3.488 -10.035 3.754 1.00 95.00 92 ALA A O 1
ATOM 742 N N . VAL A 1 93 ? -3.826 -7.905 4.347 1.00 95.31 93 VAL A N 1
ATOM 743 C CA . VAL A 1 93 ? -2.438 -7.470 4.166 1.00 95.31 93 VAL A CA 1
ATOM 744 C C . VAL A 1 93 ? -1.722 -7.372 5.510 1.00 95.31 93 VAL A C 1
ATOM 746 O O . VAL A 1 93 ? -2.205 -6.762 6.463 1.00 95.31 93 VAL A O 1
ATOM 749 N N . LEU A 1 94 ? -0.508 -7.921 5.575 1.00 94.31 94 LEU A N 1
ATOM 750 C CA . LEU A 1 94 ? 0.394 -7.741 6.708 1.00 94.31 94 LEU A CA 1
ATOM 751 C C . LEU A 1 94 ? 1.609 -6.897 6.304 1.00 94.31 94 LEU A C 1
ATOM 753 O O . LEU A 1 94 ? 2.494 -7.358 5.582 1.00 94.31 94 LEU A O 1
ATOM 757 N N . TYR A 1 95 ? 1.687 -5.674 6.823 1.00 93.50 95 TYR A N 1
ATOM 758 C CA . TYR A 1 95 ? 2.821 -4.778 6.632 1.00 93.50 95 TYR A CA 1
ATOM 759 C C . TYR A 1 95 ? 3.775 -4.881 7.828 1.00 93.50 95 TYR A C 1
ATOM 761 O O . TYR A 1 95 ? 3.429 -4.510 8.948 1.00 93.50 95 TYR A O 1
ATOM 769 N N . THR A 1 96 ? 5.001 -5.365 7.604 1.00 90.75 96 THR A N 1
ATOM 770 C CA . THR A 1 96 ? 5.999 -5.514 8.680 1.00 90.75 96 THR A CA 1
ATOM 771 C C . THR A 1 96 ? 7.211 -4.617 8.481 1.00 90.75 96 THR A C 1
ATOM 773 O O . THR A 1 96 ? 7.704 -4.440 7.366 1.00 90.75 96 THR A O 1
ATOM 776 N N . ALA A 1 97 ? 7.736 -4.080 9.581 1.00 87.12 97 ALA A N 1
ATOM 777 C CA . ALA A 1 97 ? 8.989 -3.332 9.589 1.00 87.12 97 ALA A CA 1
ATOM 778 C C . ALA A 1 97 ? 9.891 -3.732 10.765 1.00 87.12 97 ALA A C 1
ATOM 780 O O . ALA A 1 97 ? 9.437 -4.239 11.791 1.00 87.12 97 ALA A O 1
ATOM 781 N N . HIS A 1 98 ? 11.195 -3.475 10.625 1.00 83.25 98 HIS A N 1
ATOM 782 C CA . HIS A 1 98 ? 12.168 -3.721 11.696 1.00 83.25 98 HIS A CA 1
ATOM 783 C C . HIS A 1 98 ? 11.999 -2.778 12.895 1.00 83.25 98 HIS A C 1
ATOM 785 O O . HIS A 1 98 ? 12.249 -3.185 14.022 1.00 83.25 98 HIS A O 1
ATOM 791 N N . LEU A 1 99 ? 11.600 -1.523 12.665 1.00 82.25 99 LEU A N 1
ATOM 792 C CA . LEU A 1 99 ? 11.442 -0.509 13.709 1.00 82.25 99 LEU A CA 1
ATOM 793 C C . LEU A 1 99 ? 9.986 -0.047 13.783 1.00 82.25 99 LEU A C 1
ATOM 795 O O . LEU A 1 99 ? 9.378 0.217 12.743 1.00 82.25 99 LEU A O 1
ATOM 799 N N . THR A 1 100 ? 9.469 0.155 15.000 1.00 79.88 100 THR A N 1
ATOM 800 C CA . THR A 1 100 ? 8.111 0.678 15.247 1.00 79.88 100 THR A CA 1
ATOM 801 C C . THR A 1 100 ? 7.836 1.957 14.497 1.00 79.88 100 THR A C 1
ATOM 803 O O . THR A 1 100 ? 6.891 2.013 13.723 1.00 79.88 100 THR A O 1
ATOM 806 N N . ASN A 1 101 ? 8.734 2.934 14.597 1.00 83.69 101 ASN A N 1
ATOM 807 C CA . ASN A 1 101 ? 8.552 4.211 13.917 1.00 83.69 101 ASN A CA 1
ATOM 808 C C . ASN A 1 101 ? 8.421 4.052 12.393 1.00 83.69 101 ASN A C 1
ATOM 810 O O . ASN A 1 101 ? 7.719 4.831 11.759 1.00 83.69 101 ASN A O 1
ATOM 814 N N . THR A 1 102 ? 9.067 3.047 11.787 1.00 84.81 102 THR A N 1
ATOM 815 C CA . THR A 1 102 ? 8.931 2.765 10.348 1.00 84.81 102 THR A CA 1
ATOM 816 C C . THR A 1 102 ? 7.568 2.165 10.008 1.00 84.81 102 THR A C 1
ATOM 818 O O . THR A 1 102 ? 6.976 2.581 9.014 1.00 84.81 102 THR A O 1
ATOM 821 N N . SER A 1 103 ? 7.060 1.248 10.837 1.00 87.12 103 SER A N 1
ATOM 822 C CA . SER A 1 103 ? 5.702 0.699 10.713 1.00 87.12 103 SER A CA 1
ATOM 823 C C . SER A 1 103 ? 4.652 1.804 10.846 1.00 87.12 103 SER A C 1
ATOM 825 O O . SER A 1 103 ? 3.881 2.037 9.919 1.00 87.12 103 SER A O 1
ATOM 827 N N . THR A 1 104 ? 4.728 2.589 11.924 1.00 89.56 104 THR A N 1
ATOM 828 C CA . THR A 1 104 ? 3.825 3.716 12.185 1.00 89.56 104 THR A CA 1
ATOM 829 C C . THR A 1 104 ? 3.884 4.767 11.071 1.00 89.56 104 THR A C 1
ATOM 831 O O . THR A 1 104 ? 2.860 5.318 10.679 1.00 89.56 104 THR A O 1
ATOM 834 N N . THR A 1 105 ? 5.064 5.035 10.495 1.00 90.88 105 THR A N 1
ATOM 835 C CA . THR A 1 105 ? 5.193 5.966 9.356 1.00 90.88 105 THR A CA 1
ATOM 836 C C . THR A 1 105 ? 4.470 5.445 8.111 1.00 90.88 105 THR A C 1
ATOM 838 O O . THR A 1 105 ? 3.844 6.231 7.402 1.00 90.88 105 THR A O 1
ATOM 841 N N . ALA A 1 106 ? 4.550 4.142 7.822 1.00 92.25 106 ALA A N 1
ATOM 842 C CA . ALA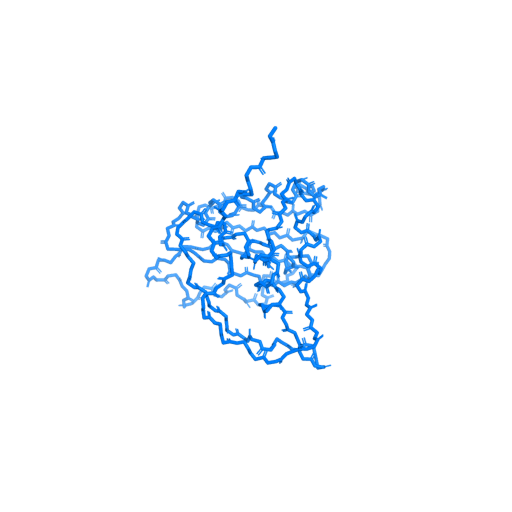 A 1 106 ? 3.820 3.540 6.706 1.00 92.25 106 ALA A CA 1
ATOM 843 C C . ALA A 1 106 ? 2.304 3.564 6.947 1.00 92.25 106 ALA A C 1
ATOM 845 O O . ALA A 1 106 ? 1.558 3.945 6.049 1.00 92.25 106 ALA A O 1
ATOM 846 N N . PHE A 1 107 ? 1.872 3.256 8.172 1.00 94.75 107 PHE A N 1
ATOM 847 C CA . PHE A 1 107 ? 0.478 3.350 8.601 1.00 94.75 107 PHE A CA 1
ATOM 848 C C . PHE A 1 107 ? -0.095 4.758 8.397 1.00 94.75 107 PHE A C 1
ATOM 850 O O . PHE A 1 107 ? -1.058 4.933 7.655 1.00 94.75 107 PHE A O 1
ATOM 857 N N . LEU A 1 108 ? 0.542 5.785 8.972 1.00 94.25 108 LEU A N 1
ATOM 858 C CA . LEU A 1 108 ? 0.097 7.176 8.826 1.00 94.25 108 LEU A CA 1
ATOM 859 C C . LEU A 1 108 ? 0.094 7.630 7.363 1.00 94.25 108 LEU A C 1
ATOM 861 O O . LEU A 1 108 ? -0.757 8.422 6.962 1.00 94.25 108 LEU A O 1
ATOM 865 N N . LYS A 1 109 ? 1.037 7.127 6.558 1.00 94.81 109 LYS A N 1
ATOM 866 C CA . LYS A 1 109 ? 1.075 7.416 5.126 1.00 94.81 109 LYS A CA 1
ATOM 867 C C . LYS A 1 109 ? -0.130 6.825 4.398 1.00 94.81 109 LYS A C 1
ATOM 869 O O . LYS A 1 109 ? -0.721 7.540 3.600 1.00 94.81 109 LYS A O 1
ATOM 874 N N . ILE A 1 110 ? -0.481 5.566 4.660 1.00 96.12 110 ILE A N 1
ATOM 875 C CA . ILE A 1 110 ? -1.633 4.921 4.019 1.00 96.12 110 ILE A CA 1
ATOM 876 C C . ILE A 1 110 ? -2.928 5.620 4.428 1.00 96.12 110 ILE A C 1
ATOM 878 O O . ILE A 1 110 ? -3.707 5.960 3.549 1.00 96.12 110 ILE A O 1
ATOM 882 N N . VAL A 1 111 ? -3.112 5.941 5.714 1.00 96.06 111 VAL A N 1
ATOM 883 C CA . VAL A 1 111 ? -4.278 6.721 6.171 1.00 96.06 111 VAL A CA 1
ATOM 884 C C . VAL A 1 111 ? -4.385 8.047 5.417 1.00 96.06 111 VAL A C 1
ATOM 886 O O . VAL A 1 111 ? -5.448 8.379 4.911 1.00 96.06 111 VAL A O 1
ATOM 889 N N . LYS A 1 112 ? -3.273 8.782 5.281 1.00 95.62 112 LYS A N 1
ATOM 890 C CA . LYS A 1 112 ? -3.255 10.045 4.535 1.00 95.62 112 LYS A CA 1
ATOM 891 C C . LYS A 1 112 ? -3.580 9.858 3.047 1.00 95.62 112 LYS A C 1
ATOM 893 O O . LYS A 1 112 ? -4.225 10.712 2.461 1.00 95.62 112 LYS A O 1
ATOM 898 N N . ILE A 1 113 ? -3.106 8.781 2.423 1.00 95.56 113 ILE A N 1
ATOM 899 C CA . ILE A 1 113 ? -3.423 8.494 1.018 1.00 95.56 113 ILE A CA 1
ATOM 900 C C . ILE A 1 113 ? -4.915 8.184 0.857 1.00 95.56 113 ILE A C 1
ATOM 902 O O . ILE A 1 113 ? -5.528 8.716 -0.056 1.00 95.56 113 ILE A O 1
ATOM 906 N N . LEU A 1 114 ? -5.497 7.382 1.751 1.00 95.44 114 LEU A N 1
ATOM 907 C CA . LEU A 1 114 ? -6.924 7.053 1.717 1.00 95.44 114 LEU A CA 1
ATOM 908 C C . LEU A 1 114 ? -7.802 8.300 1.911 1.00 95.44 114 LEU A C 1
ATOM 910 O O . LEU A 1 114 ? -8.764 8.481 1.174 1.00 95.44 114 LEU A O 1
ATOM 914 N N . ASP A 1 115 ? -7.426 9.192 2.827 1.00 95.06 115 ASP A N 1
ATOM 915 C CA . ASP A 1 115 ? -8.081 10.497 3.006 1.00 95.06 115 ASP A CA 1
ATOM 916 C C . ASP A 1 115 ? -8.023 11.343 1.718 1.00 95.06 115 ASP A C 1
ATOM 918 O O . ASP A 1 115 ? -9.041 11.842 1.245 1.00 95.06 115 ASP A O 1
ATOM 922 N N . GLU A 1 116 ? -6.855 11.418 1.066 1.00 94.75 116 GLU A N 1
ATOM 923 C CA . GLU A 1 116 ? -6.693 12.109 -0.225 1.00 94.75 116 GLU A CA 1
ATOM 924 C C . GLU A 1 116 ? -7.497 11.461 -1.372 1.00 94.75 116 GLU A C 1
ATOM 926 O O . GLU A 1 116 ? -7.865 12.153 -2.318 1.00 94.75 116 GLU A O 1
ATOM 931 N N . MET A 1 117 ? -7.776 10.156 -1.296 1.00 93.44 117 MET A N 1
ATOM 932 C CA . MET A 1 117 ? -8.638 9.428 -2.239 1.00 93.44 117 MET A CA 1
ATOM 933 C C . MET A 1 117 ? -10.138 9.607 -1.939 1.00 93.44 117 MET A C 1
ATOM 935 O O . MET A 1 117 ? -10.968 9.182 -2.740 1.00 93.44 117 MET A O 1
ATOM 939 N N . GLY A 1 118 ? -10.493 10.241 -0.815 1.00 93.25 118 GLY A N 1
ATOM 940 C CA . GLY A 1 118 ? -11.873 10.530 -0.418 1.00 93.25 118 GLY A CA 1
ATOM 941 C C . GLY A 1 118 ? -12.511 9.521 0.541 1.00 93.25 118 GLY A C 1
ATOM 942 O O . GLY A 1 118 ? -13.716 9.606 0.759 1.00 93.25 118 GLY A O 1
ATOM 943 N N . PHE A 1 119 ? -11.747 8.587 1.119 1.00 94.00 119 PHE A N 1
ATOM 944 C CA . PHE A 1 119 ? -12.270 7.651 2.121 1.00 94.00 119 PHE A CA 1
ATOM 945 C C . PHE A 1 119 ? -12.463 8.335 3.475 1.00 94.00 119 PHE A C 1
ATOM 947 O O . PHE A 1 119 ? -11.534 8.940 4.014 1.00 94.00 119 PHE A O 1
ATOM 954 N N . VAL A 1 120 ? -13.646 8.171 4.067 1.00 94.19 120 VAL A N 1
ATOM 955 C CA . VAL A 1 120 ? -14.005 8.794 5.345 1.00 94.19 120 VAL A CA 1
ATOM 956 C C . VAL A 1 120 ? -13.827 7.812 6.510 1.00 94.19 120 VAL A C 1
ATOM 958 O O . VAL A 1 120 ? -14.382 6.710 6.525 1.00 94.19 120 VAL A O 1
ATOM 961 N N . GLU A 1 121 ? -13.063 8.217 7.531 1.00 93.56 121 GLU A N 1
ATOM 962 C CA . GLU A 1 121 ? -12.886 7.437 8.765 1.00 93.56 121 GLU A CA 1
ATOM 963 C C . GLU A 1 121 ? -14.222 7.315 9.529 1.00 93.56 121 GLU A C 1
ATOM 965 O O . GLU A 1 121 ? -14.892 8.313 9.792 1.00 93.56 121 GLU A O 1
ATOM 970 N N . ASN A 1 122 ? -14.573 6.093 9.941 1.00 91.81 122 ASN A N 1
ATOM 971 C CA . ASN A 1 122 ? -15.840 5.674 10.565 1.00 91.81 122 ASN A CA 1
ATOM 972 C C . ASN A 1 122 ? -17.064 5.587 9.639 1.00 91.81 122 ASN A C 1
ATOM 974 O O . ASN A 1 122 ? -18.134 5.221 10.123 1.00 91.81 122 ASN A O 1
ATOM 978 N N . ASP A 1 123 ? -16.919 5.864 8.343 1.0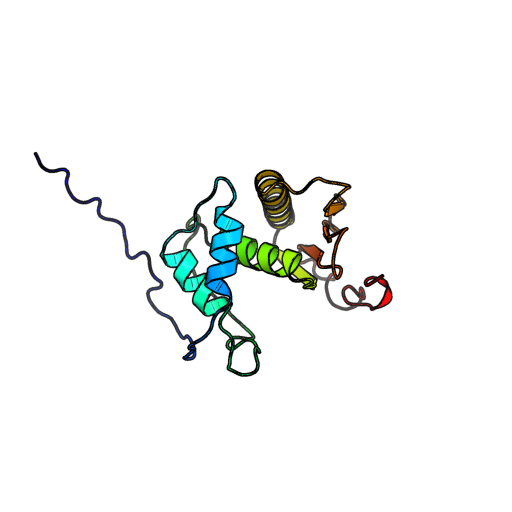0 92.19 123 ASP A N 1
ATOM 979 C CA . ASP A 1 123 ? -17.968 5.600 7.347 1.00 92.19 123 ASP A CA 1
ATOM 980 C C . ASP A 1 123 ? -17.494 4.561 6.321 1.00 92.19 123 ASP A C 1
ATOM 982 O O . ASP A 1 123 ? -18.106 3.504 6.173 1.00 92.19 123 ASP A O 1
ATOM 986 N N . ASP A 1 124 ? -16.349 4.797 5.677 1.00 94.00 124 ASP A N 1
ATOM 987 C CA . ASP A 1 124 ? -15.793 3.879 4.675 1.00 94.00 124 ASP A CA 1
ATOM 988 C C . ASP A 1 124 ? -14.699 2.972 5.242 1.00 94.00 124 ASP A C 1
ATOM 990 O O . ASP A 1 124 ? -14.604 1.802 4.864 1.00 94.00 124 ASP A O 1
ATOM 994 N N . ILE A 1 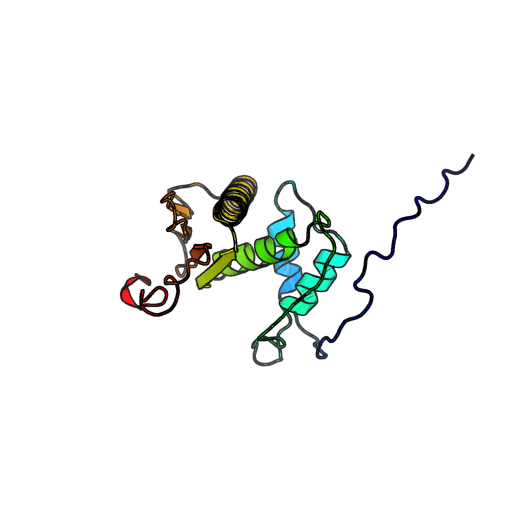125 ? -13.883 3.498 6.162 1.00 95.44 125 ILE A N 1
ATOM 995 C CA . ILE A 1 125 ? -12.764 2.777 6.780 1.00 95.44 125 ILE A CA 1
ATOM 996 C C . ILE A 1 125 ? -12.772 2.913 8.300 1.00 95.44 125 ILE A C 1
ATOM 998 O O . ILE A 1 125 ? -13.133 3.956 8.844 1.00 95.44 125 ILE A O 1
ATOM 1002 N N . LYS A 1 126 ? -12.289 1.891 9.006 1.00 95.31 126 LYS A N 1
ATOM 1003 C CA . LYS A 1 126 ? -11.982 1.962 10.438 1.00 95.31 126 LYS A CA 1
ATOM 1004 C C . LYS A 1 126 ? -10.478 1.910 10.662 1.00 95.31 126 LYS A C 1
ATOM 1006 O O . LYS A 1 126 ? -9.762 1.066 10.127 1.00 95.31 126 LYS A O 1
ATOM 1011 N N . VAL A 1 127 ? -9.995 2.849 11.472 1.00 95.75 127 VAL A N 1
ATOM 1012 C CA . VAL A 1 127 ? -8.571 3.056 11.734 1.00 95.75 127 VAL A CA 1
ATOM 1013 C C . VAL A 1 127 ? -8.298 2.797 13.212 1.00 95.75 127 VAL A C 1
ATOM 1015 O O . VAL A 1 127 ? -8.695 3.557 14.089 1.00 95.75 127 VAL A O 1
ATOM 1018 N N . THR A 1 128 ? -7.585 1.714 13.509 1.00 94.12 128 THR A N 1
ATOM 1019 C CA . THR A 1 128 ? -7.193 1.361 14.878 1.00 94.12 128 THR A CA 1
ATOM 1020 C C . THR A 1 128 ? -5.790 1.883 15.162 1.00 94.12 128 THR A C 1
ATOM 1022 O O . THR A 1 128 ? -4.815 1.453 14.547 1.00 94.12 128 THR A O 1
ATOM 1025 N N . ARG A 1 129 ? -5.677 2.815 16.116 1.00 90.81 129 ARG A N 1
ATOM 1026 C CA . ARG A 1 129 ? -4.422 3.492 16.498 1.00 90.81 129 ARG A CA 1
ATOM 1027 C C . ARG A 1 129 ? -3.869 2.948 17.816 1.00 90.81 129 ARG A C 1
ATOM 1029 O O . ARG A 1 129 ? -3.647 3.695 18.765 1.00 90.81 129 ARG A O 1
ATOM 1036 N N . GLN A 1 130 ? -3.666 1.637 17.889 1.00 81.25 130 GLN A N 1
ATOM 1037 C CA . GLN A 1 130 ? -3.063 0.993 19.054 1.00 81.25 130 GLN A CA 1
ATOM 1038 C C . GLN A 1 130 ? -1.578 0.746 18.801 1.00 81.25 130 GLN A C 1
ATOM 1040 O O . GLN A 1 130 ? -1.203 0.138 17.804 1.00 81.25 130 GLN A O 1
ATOM 1045 N N . LYS A 1 131 ? -0.709 1.178 19.719 1.00 73.75 131 LYS A N 1
ATOM 1046 C CA . LYS A 1 131 ? 0.737 0.945 19.604 1.00 73.75 131 LYS A CA 1
ATOM 1047 C C . LYS A 1 131 ? 1.024 -0.562 19.520 1.00 73.75 131 LYS A C 1
ATOM 1049 O O . LYS A 1 131 ? 0.798 -1.274 20.493 1.00 73.75 131 LYS A O 1
ATOM 1054 N N . GLY A 1 132 ? 1.539 -1.022 18.378 1.00 72.25 132 GLY A N 1
ATOM 1055 C CA . GLY A 1 132 ? 1.810 -2.445 18.118 1.00 72.25 132 GLY A CA 1
ATOM 1056 C C . GLY A 1 132 ? 0.618 -3.257 17.591 1.00 72.25 132 GLY A C 1
ATOM 1057 O O . GLY A 1 132 ? 0.766 -4.455 17.395 1.00 72.25 132 GLY A O 1
ATOM 1058 N N . GLY A 1 133 ? -0.525 -2.616 17.342 1.00 80.44 133 GLY A N 1
ATOM 1059 C CA . GLY A 1 133 ? -1.737 -3.209 16.765 1.00 80.44 133 GLY A CA 1
ATOM 1060 C C . GLY A 1 133 ? -2.426 -2.236 15.807 1.00 80.44 133 GLY A C 1
ATOM 1061 O O . GLY A 1 133 ? -3.648 -2.121 15.789 1.00 80.44 133 GLY A O 1
ATOM 1062 N N . GLU A 1 134 ? -1.628 -1.461 15.076 1.00 92.31 134 GLU A N 1
ATOM 1063 C CA . GLU A 1 134 ? -2.107 -0.500 14.087 1.00 92.31 134 GLU A CA 1
ATOM 1064 C C . GLU A 1 134 ? -2.810 -1.264 12.955 1.00 92.31 134 GLU A C 1
ATOM 1066 O O . GLU A 1 134 ? -2.244 -2.201 12.382 1.00 92.31 134 GLU A O 1
ATOM 1071 N N . ARG A 1 135 ? -4.051 -0.881 12.640 1.00 94.62 135 ARG A N 1
ATOM 1072 C CA . ARG A 1 135 ? -4.873 -1.564 11.632 1.00 94.62 135 ARG A CA 1
ATOM 1073 C C . ARG A 1 135 ? -5.737 -0.578 10.859 1.00 94.62 135 ARG A C 1
ATOM 1075 O O . ARG A 1 135 ? -6.227 0.394 11.430 1.00 94.62 135 ARG A O 1
ATOM 1082 N N . ILE A 1 136 ? -5.922 -0.852 9.574 1.00 96.19 136 ILE A N 1
ATOM 1083 C CA . ILE A 1 136 ? -6.881 -0.169 8.700 1.00 96.19 136 ILE A CA 1
ATOM 1084 C C . ILE A 1 136 ? -7.789 -1.242 8.118 1.00 96.19 136 ILE A C 1
ATOM 1086 O O . ILE A 1 136 ? -7.280 -2.246 7.628 1.00 96.19 136 ILE A O 1
ATOM 1090 N N . GLU A 1 137 ? -9.098 -1.056 8.182 1.00 95.81 137 GLU A N 1
ATOM 1091 C CA . GLU A 1 137 ? -10.076 -2.017 7.668 1.00 95.81 137 GLU A CA 1
ATOM 1092 C C . GLU A 1 137 ? -11.192 -1.314 6.900 1.00 95.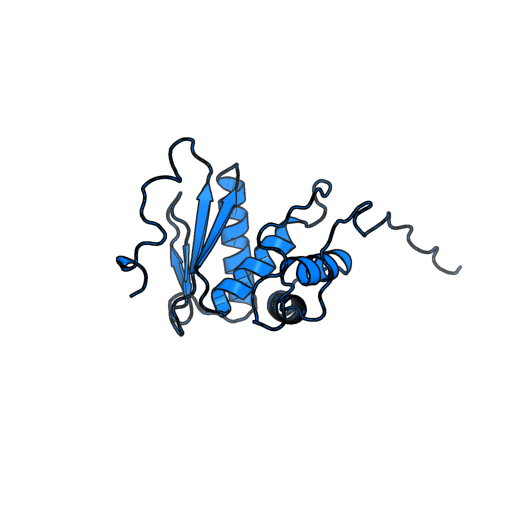81 137 GLU A C 1
ATOM 1094 O O . GLU A 1 137 ? -11.594 -0.209 7.267 1.00 95.81 137 GLU A O 1
ATOM 1099 N N . MET A 1 138 ? -11.676 -1.952 5.835 1.00 95.31 138 MET A N 1
ATOM 1100 C CA . MET A 1 138 ? -12.836 -1.487 5.077 1.00 95.31 138 MET A CA 1
ATOM 1101 C C . MET A 1 138 ? -14.119 -1.781 5.859 1.00 95.31 138 MET A C 1
ATOM 1103 O O . MET A 1 138 ? -14.331 -2.906 6.304 1.00 95.31 138 MET A O 1
ATOM 1107 N N . LEU A 1 139 ? -14.984 -0.776 6.018 1.00 91.88 139 LEU A N 1
ATOM 1108 C CA . LEU A 1 139 ? -16.303 -0.921 6.653 1.00 91.88 139 LEU A CA 1
ATOM 1109 C C . LEU A 1 139 ? -17.394 -1.320 5.653 1.00 91.88 139 LEU A C 1
ATOM 1111 O O . LEU A 1 139 ? -18.410 -1.898 6.035 1.00 91.88 139 LEU A O 1
ATOM 1115 N N . LYS A 1 140 ? -17.182 -1.008 4.373 1.00 84.44 140 LYS A N 1
ATOM 1116 C CA . LYS A 1 140 ? -18.068 -1.345 3.255 1.00 84.44 140 LYS A CA 1
ATOM 1117 C C . LYS A 1 140 ? -17.315 -2.297 2.318 1.00 84.44 140 LYS A C 1
ATOM 1119 O O . LYS A 1 140 ? -16.191 -1.985 1.935 1.00 84.44 140 LYS A O 1
ATOM 1124 N N . GLY A 1 141 ? -17.919 -3.429 1.941 1.00 76.06 141 GLY A N 1
ATOM 1125 C CA . GLY A 1 141 ? -17.311 -4.422 1.035 1.00 76.06 141 GLY A CA 1
ATOM 1126 C C . GLY A 1 141 ? -17.061 -5.794 1.676 1.00 76.06 141 GLY A C 1
ATOM 1127 O O . GLY A 1 141 ? -17.753 -6.163 2.623 1.00 76.06 141 GLY A O 1
ATOM 1128 N N . GLY A 1 142 ? -16.098 -6.553 1.138 1.00 72.75 142 GLY A N 1
ATOM 1129 C CA . GLY A 1 142 ? -15.747 -7.924 1.539 1.00 72.75 142 GLY A CA 1
ATOM 1130 C C . GLY A 1 142 ? -14.718 -8.038 2.674 1.00 72.75 142 GLY A C 1
ATOM 1131 O O . GLY A 1 142 ? -14.253 -9.139 2.963 1.00 72.75 142 GLY A O 1
ATOM 1132 N N . GLY A 1 143 ? -14.392 -6.934 3.355 1.00 86.38 143 GLY A N 1
ATOM 1133 C CA . GLY A 1 143 ? -13.675 -6.952 4.636 1.00 86.38 143 GLY A CA 1
ATOM 1134 C C . GLY A 1 143 ? -12.148 -6.879 4.548 1.00 86.38 143 GLY A C 1
ATOM 1135 O O . GLY A 1 143 ? -11.464 -7.339 5.467 1.00 86.38 143 GLY A O 1
ATOM 1136 N N . GLY A 1 144 ? -11.597 -6.299 3.476 1.00 94.69 144 GLY A N 1
ATOM 1137 C CA . GLY A 1 144 ? -10.154 -6.064 3.346 1.00 94.69 144 GLY A CA 1
ATOM 1138 C C . GLY A 1 144 ? -9.555 -5.301 4.534 1.00 94.69 144 GLY A C 1
ATOM 1139 O O . GLY A 1 144 ? -10.175 -4.392 5.097 1.00 94.69 144 GLY A O 1
ATOM 1140 N N . TYR A 1 145 ? -8.326 -5.656 4.923 1.00 95.88 145 TYR A N 1
ATOM 1141 C CA . TYR A 1 145 ? -7.630 -4.996 6.030 1.00 95.88 145 TYR A CA 1
ATOM 1142 C C . TYR A 1 145 ? -6.110 -4.999 5.878 1.00 95.88 145 TYR A C 1
ATOM 1144 O O . TYR A 1 145 ? -5.519 -5.890 5.276 1.00 95.88 145 TYR A O 1
ATOM 1152 N N . ILE A 1 146 ? -5.455 -4.024 6.508 1.00 96.31 146 ILE A N 1
ATOM 1153 C CA . ILE A 1 146 ? -4.000 -3.938 6.627 1.00 96.31 146 ILE A CA 1
ATOM 1154 C C . ILE A 1 146 ? -3.631 -3.924 8.108 1.00 96.31 146 ILE A C 1
ATOM 1156 O O . ILE A 1 146 ? -3.975 -2.984 8.824 1.00 96.31 146 ILE A O 1
ATOM 1160 N N . ASN A 1 147 ? -2.887 -4.934 8.554 1.00 94.44 147 ASN A N 1
ATOM 1161 C CA . ASN A 1 147 ? -2.258 -4.961 9.872 1.00 94.44 147 ASN A CA 1
ATOM 1162 C C . ASN A 1 147 ? -0.812 -4.463 9.772 1.00 94.44 147 ASN A C 1
ATOM 1164 O O . ASN A 1 147 ? -0.065 -4.877 8.882 1.00 94.44 147 ASN A O 1
ATOM 1168 N N . PHE A 1 148 ? -0.394 -3.635 10.722 1.00 92.12 148 PHE A N 1
ATOM 1169 C CA . PHE A 1 148 ? 0.957 -3.089 10.796 1.00 92.12 148 PHE A CA 1
ATOM 1170 C C . PHE A 1 148 ? 1.665 -3.631 12.033 1.00 92.12 148 PHE A C 1
ATOM 1172 O O . PHE A 1 148 ? 1.236 -3.402 13.164 1.00 92.12 148 PHE A O 1
ATOM 1179 N N . LEU A 1 149 ? 2.763 -4.355 11.812 1.00 84.44 149 LEU A N 1
ATOM 1180 C CA . LEU A 1 149 ? 3.521 -5.001 12.878 1.00 84.44 149 LEU A CA 1
ATOM 1181 C C . LEU A 1 149 ? 4.994 -4.616 12.863 1.00 84.44 149 LEU A C 1
ATOM 1183 O O . LEU A 1 149 ? 5.628 -4.355 11.833 1.00 84.44 149 LEU A O 1
ATOM 1187 N N . THR A 1 150 ? 5.572 -4.688 14.052 1.00 79.12 150 THR A N 1
ATOM 1188 C CA . THR A 1 150 ? 7.009 -4.603 14.261 1.00 79.12 150 THR A CA 1
ATOM 1189 C C . THR A 1 150 ? 7.556 -5.994 14.490 1.00 79.12 150 THR A C 1
ATOM 1191 O O . THR A 1 150 ? 6.936 -6.815 15.160 1.00 79.12 150 THR A O 1
ATOM 1194 N N . ARG A 1 151 ? 8.731 -6.283 13.929 1.00 64.62 151 ARG A N 1
ATOM 1195 C CA . ARG A 1 151 ? 9.414 -7.545 14.227 1.00 64.62 151 ARG A CA 1
ATOM 1196 C C . ARG A 1 151 ? 9.952 -7.499 15.658 1.00 64.62 151 ARG A C 1
ATOM 1198 O O . ARG A 1 151 ? 11.073 -7.050 15.880 1.00 64.62 151 ARG A O 1
ATOM 1205 N N . THR A 1 152 ? 9.162 -7.947 16.627 1.00 57.25 152 THR A N 1
ATOM 1206 C CA . THR A 1 152 ? 9.648 -8.329 17.960 1.00 57.25 152 THR A CA 1
ATOM 1207 C C . THR A 1 152 ? 9.967 -9.826 17.951 1.00 57.25 152 THR A C 1
ATOM 1209 O O . THR A 1 152 ? 9.327 -10.592 17.236 1.00 57.25 152 THR A O 1
ATOM 1212 N N . GLY A 1 153 ? 10.980 -10.264 18.707 1.00 48.28 153 GLY A N 1
ATOM 1213 C CA . GLY A 1 153 ? 11.480 -11.652 18.680 1.00 48.28 153 GLY A CA 1
ATOM 1214 C C . GLY A 1 153 ? 10.458 -12.744 19.044 1.00 48.28 153 GLY A C 1
ATOM 1215 O O . GLY A 1 153 ? 10.753 -13.920 18.871 1.00 48.28 153 GLY A O 1
ATOM 1216 N N . THR A 1 154 ? 9.271 -12.366 19.519 1.00 49.97 154 THR A N 1
ATOM 1217 C CA . THR A 1 154 ? 8.163 -13.245 19.926 1.00 49.97 154 THR A CA 1
ATOM 1218 C C . THR A 1 154 ? 6.873 -13.038 19.120 1.00 49.97 154 THR A C 1
ATOM 1220 O O . THR A 1 154 ? 5.970 -13.865 19.207 1.00 49.97 154 THR A O 1
ATOM 1223 N N . GLY A 1 155 ? 6.760 -11.968 18.327 1.00 45.78 155 GLY A N 1
ATOM 1224 C CA . GLY A 1 155 ? 5.527 -11.602 17.624 1.00 45.78 155 GLY A CA 1
ATOM 1225 C C . GLY A 1 155 ? 5.493 -12.150 16.201 1.00 45.78 155 GLY A C 1
ATOM 1226 O O . GLY A 1 155 ? 6.000 -11.515 15.278 1.00 45.78 155 GLY A O 1
ATOM 1227 N N . GLY A 1 156 ? 4.906 -13.330 16.006 1.00 45.06 156 GLY A N 1
ATOM 1228 C CA . GLY A 1 156 ? 4.655 -13.850 14.656 1.00 45.06 156 GLY A CA 1
ATOM 1229 C C . GLY A 1 156 ? 4.166 -15.293 14.584 1.00 45.06 156 GLY A C 1
ATOM 1230 O O . GLY A 1 156 ? 3.486 -15.650 13.627 1.00 45.06 156 GLY A O 1
ATOM 1231 N N . LEU A 1 157 ? 4.451 -16.114 15.597 1.00 45.16 157 LEU A N 1
ATOM 1232 C CA . LEU A 1 157 ? 4.061 -17.524 15.623 1.00 45.16 157 LEU A CA 1
ATOM 1233 C C . LEU A 1 157 ? 3.143 -17.784 16.827 1.00 45.16 157 LEU A C 1
ATOM 1235 O O . LEU A 1 157 ? 3.615 -18.140 17.900 1.00 45.16 157 LEU A O 1
ATOM 1239 N N . GLY A 1 158 ? 1.834 -17.553 16.665 1.00 42.47 158 GLY A N 1
ATOM 1240 C CA . GLY A 1 158 ? 0.833 -17.936 17.674 1.00 42.47 158 GLY A CA 1
ATOM 1241 C C . GLY A 1 158 ? -0.392 -17.031 17.829 1.00 42.47 158 GLY A C 1
ATOM 1242 O O . GLY A 1 158 ? -1.389 -17.483 18.375 1.00 42.47 158 GLY A O 1
ATOM 1243 N N . GLU A 1 159 ? -0.383 -15.791 17.329 1.00 49.16 159 GLU A N 1
ATOM 1244 C CA . GLU A 1 159 ? -1.467 -14.835 17.644 1.00 49.16 159 GLU A CA 1
ATOM 1245 C C . GLU A 1 159 ? -2.738 -14.958 16.785 1.00 49.16 159 GLU A C 1
ATOM 1247 O O . GLU A 1 159 ? -3.655 -14.158 16.931 1.00 49.16 159 GLU A O 1
ATOM 1252 N N . GLY A 1 160 ? -2.841 -15.946 15.888 1.00 41.12 160 GLY A N 1
ATOM 1253 C CA . GLY A 1 160 ? -4.085 -16.161 15.135 1.00 41.12 160 GLY A CA 1
ATOM 1254 C C . GLY A 1 160 ? -4.535 -14.933 14.328 1.00 41.12 160 GLY A C 1
ATOM 1255 O O . GLY A 1 160 ? -5.727 -14.678 14.194 1.00 41.12 160 GLY A O 1
ATOM 1256 N N . LEU A 1 161 ? -3.595 -14.159 13.777 1.00 49.50 161 LEU A N 1
ATOM 1257 C CA . LEU A 1 161 ? -3.888 -12.921 13.032 1.00 49.50 161 LEU A CA 1
ATOM 1258 C C . LEU A 1 161 ? -4.654 -13.155 11.715 1.00 49.50 161 LEU A C 1
ATOM 1260 O O . LEU A 1 161 ? -5.206 -12.212 11.153 1.00 49.50 161 LEU A O 1
ATOM 1264 N N . PHE A 1 162 ? -4.709 -14.411 11.262 1.00 45.53 162 PHE A N 1
ATOM 1265 C CA . PHE A 1 162 ? -5.551 -14.906 10.166 1.00 45.53 162 PHE A CA 1
ATOM 1266 C C . PHE A 1 162 ? -6.674 -15.835 10.669 1.00 45.53 162 PHE A C 1
ATOM 1268 O O . PHE A 1 162 ? -7.161 -16.686 9.930 1.00 45.53 162 PHE A O 1
ATOM 1275 N N . SER A 1 163 ? -7.055 -15.744 11.949 1.00 33.97 163 SER A N 1
ATOM 1276 C CA . SER A 1 163 ? -8.132 -16.567 12.499 1.00 33.97 163 SER A CA 1
ATOM 1277 C C . SER A 1 163 ? -9.477 -16.146 11.887 1.00 33.97 163 SER A C 1
ATOM 1279 O O . SER A 1 163 ? -9.788 -14.951 11.902 1.00 33.97 163 SER A O 1
ATOM 1281 N N . PRO A 1 164 ? -10.318 -17.097 11.424 1.00 39.28 164 PRO A N 1
ATOM 1282 C CA . PRO A 1 164 ? -11.651 -16.832 10.863 1.00 39.28 164 PRO A CA 1
ATOM 1283 C C . PRO A 1 164 ? -12.583 -16.020 11.773 1.00 39.28 164 PRO A C 1
ATOM 1285 O O . PRO A 1 164 ? -13.608 -15.515 11.334 1.00 39.28 164 PRO A O 1
ATOM 1288 N N . GLN A 1 165 ? -12.242 -15.888 13.056 1.00 39.34 165 GLN A N 1
ATOM 1289 C CA . GLN A 1 165 ? -13.008 -15.112 14.028 1.00 39.34 165 GLN A CA 1
ATOM 1290 C C . GLN A 1 165 ? -12.891 -13.588 13.828 1.00 39.34 165 GLN A C 1
ATOM 1292 O O . GLN A 1 165 ? -13.746 -12.865 14.330 1.00 39.34 165 GLN A O 1
ATOM 1297 N N . ASN A 1 166 ? -11.894 -13.116 13.067 1.00 38.19 166 ASN A N 1
ATOM 1298 C CA . ASN A 1 166 ? -11.683 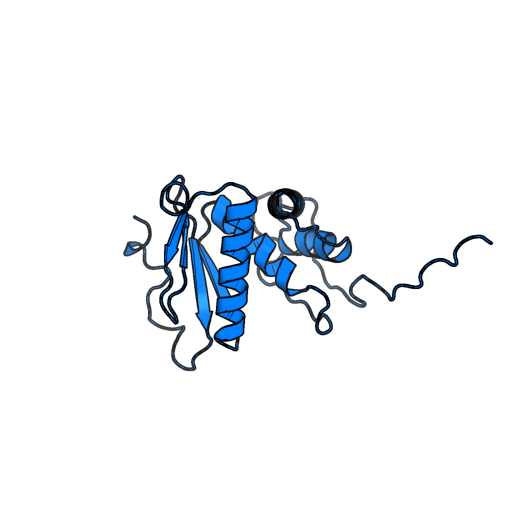-11.698 12.736 1.00 38.19 166 ASN A CA 1
ATOM 1299 C C . ASN A 1 166 ? -12.203 -11.307 11.332 1.00 38.19 166 ASN A C 1
ATOM 1301 O O . ASN A 1 166 ? -11.952 -10.188 10.892 1.00 38.19 166 ASN A O 1
ATOM 1305 N N . LEU A 1 167 ? -12.886 -12.225 10.635 1.00 38.88 167 LEU A N 1
ATOM 1306 C CA . LEU A 1 167 ? -13.482 -12.059 9.296 1.00 38.88 167 LEU A CA 1
ATOM 1307 C C . LEU A 1 167 ? -15.016 -11.893 9.369 1.00 38.88 167 LEU A C 1
ATOM 1309 O O . LEU A 1 167 ? -15.742 -12.457 8.557 1.00 38.88 167 LEU A O 1
ATOM 1313 N N . ARG A 1 168 ? -15.521 -11.197 10.392 1.00 35.03 168 ARG A N 1
ATOM 1314 C CA . ARG A 1 168 ? -16.964 -10.968 10.564 1.00 35.03 168 ARG A CA 1
ATOM 1315 C C . ARG A 1 168 ? -17.402 -9.627 10.015 1.00 35.03 168 ARG A C 1
ATOM 1317 O O . ARG A 1 168 ? -16.695 -8.643 10.314 1.00 35.03 168 ARG A O 1
#

Sequence (168 aa):
MPEAEKRIGRQFPTQSVVLPYTQTKGGEAILLYDQSSRKTMEWQQSMLYDIMATDDDGLWVHIKFGYSIPRRNGKSEIAVARAIWGLLHDEAVLYTAHLTNTSTTAFLKIVKILDEMGFVENDDIKVTRQKGGERIEMLKGGGGYINFLTRTGTGGLGEGLFSPQNLR

Secondary structure (DSSP, 8-state):
-PPPP------S-SS------SEESHHHHHHHHTTSS----HHHHHHHHHHTEE-TTS-BS-SS------TTSSTHHHHHHHHHHHHHTT-EEEEEESSHHHHHHHHHHHHHHHHHTTPPBTTTEEEE--TT-EEEEESSSS--EEEEEE--TTSSSSS-TT-GGG--

Foldseek 3Di:
DPDPPDDDPDLADPDDDADDADDFPLVVLQVLLVLFPDHDDPNLSVVSRRQGGAHPVRHGPPPDDDDDDDPPSCPVVSVLSVLLVQQVVQHAAEAEDQDQVVLVVSLVVSVNSCVRNPADDPPQWDFDDDRQFTKIWGPDDQIGMYTGHHDDVPPDPDPCSVPVVNRD

Radius of gyration: 17.51 Å; chains: 1; bounding box: 40×47×45 Å

InterPro domains:
  IPR027417 P-loop containing nucleoside triphosphate hydrolase [G3DSA:3.40.50.300] (27-162)